Protein AF-A0A0J8B0W5-F1 (afdb_monomer_lite)

Structure (mmCIF, N/CA/C/O backbone):
data_AF-A0A0J8B0W5-F1
#
_entry.id   AF-A0A0J8B0W5-F1
#
loop_
_atom_site.group_PDB
_atom_site.id
_atom_site.type_symbol
_atom_site.label_atom_id
_atom_site.label_alt_id
_atom_site.label_comp_id
_atom_site.label_asym_id
_atom_site.label_entity_id
_atom_site.label_seq_id
_atom_site.pdbx_PDB_ins_code
_atom_site.Cartn_x
_atom_site.Cartn_y
_atom_site.Cartn_z
_atom_site.occupancy
_atom_site.B_iso_or_equiv
_atom_site.auth_seq_id
_atom_site.auth_comp_id
_atom_site.auth_asym_id
_atom_site.auth_atom_id
_atom_site.pdbx_PDB_model_num
ATOM 1 N N . M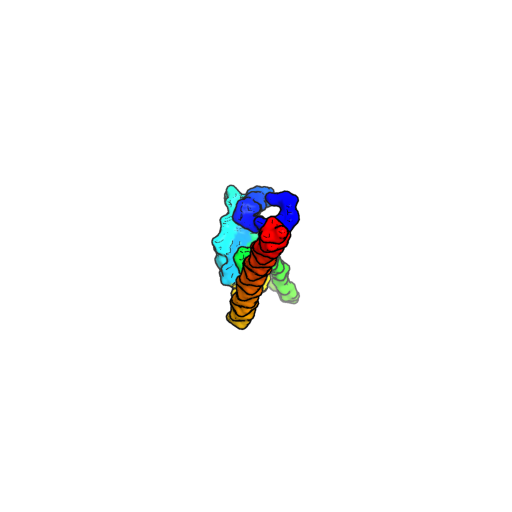ET A 1 1 ? -12.856 -5.190 -11.694 1.00 67.50 1 MET A N 1
ATOM 2 C CA . MET A 1 1 ? -11.847 -6.064 -12.341 1.00 67.50 1 MET A CA 1
ATOM 3 C C . MET A 1 1 ? -12.367 -7.487 -12.530 1.00 67.50 1 MET A C 1
ATOM 5 O O . MET A 1 1 ? -12.975 -8.010 -11.610 1.00 67.50 1 MET A O 1
ATOM 9 N N . ARG A 1 2 ? -12.167 -8.110 -13.704 1.00 87.69 2 ARG A N 1
ATOM 10 C CA . ARG A 1 2 ? -12.582 -9.511 -13.979 1.00 87.69 2 ARG A CA 1
ATOM 11 C C . ARG A 1 2 ? -11.438 -10.432 -14.424 1.00 87.69 2 ARG A C 1
ATOM 13 O O . ARG A 1 2 ? -11.641 -11.634 -14.536 1.00 87.69 2 ARG A O 1
ATOM 20 N N . ARG A 1 3 ? -10.259 -9.875 -14.714 1.00 93.81 3 ARG A N 1
ATOM 21 C CA . ARG A 1 3 ? -9.077 -10.620 -15.167 1.00 93.81 3 ARG A CA 1
ATOM 22 C C . ARG A 1 3 ? -8.133 -10.836 -13.988 1.00 93.81 3 ARG A C 1
ATOM 24 O O . ARG A 1 3 ? -7.915 -9.907 -13.215 1.00 93.81 3 ARG A O 1
ATOM 31 N N . SER A 1 4 ? -7.587 -12.045 -13.875 1.00 90.06 4 SER A N 1
ATOM 32 C CA . SER A 1 4 ? -6.528 -12.347 -12.908 1.00 90.06 4 SER A CA 1
ATOM 33 C C . SER A 1 4 ? -5.265 -11.542 -13.233 1.00 90.06 4 SER A C 1
ATOM 35 O O . SER A 1 4 ? -4.993 -11.285 -14.406 1.00 90.06 4 SER A O 1
ATOM 37 N N . GLY A 1 5 ? -4.516 -11.135 -12.207 1.00 88.56 5 GLY A N 1
ATOM 38 C CA . GLY A 1 5 ? -3.266 -10.378 -12.350 1.00 88.56 5 GLY A CA 1
ATOM 39 C C . GLY A 1 5 ? -3.421 -8.868 -12.576 1.00 88.56 5 GLY A C 1
ATOM 40 O O . GLY A 1 5 ? -2.414 -8.180 -12.701 1.00 88.56 5 GLY A O 1
ATOM 41 N N . VAL A 1 6 ? -4.647 -8.335 -12.611 1.00 92.00 6 VAL A N 1
ATOM 42 C CA . VAL A 1 6 ? -4.876 -6.880 -12.632 1.00 92.00 6 VAL A CA 1
ATOM 43 C C . VAL A 1 6 ? -4.942 -6.362 -11.195 1.00 92.00 6 VAL A C 1
ATOM 45 O O . VAL A 1 6 ? -5.554 -6.993 -10.332 1.00 92.00 6 VAL A O 1
ATOM 48 N N . TRP A 1 7 ? -4.287 -5.232 -10.947 1.00 91.06 7 TRP A N 1
ATOM 49 C CA . TRP A 1 7 ? -4.079 -4.670 -9.617 1.00 91.06 7 TRP A CA 1
ATOM 50 C C . TRP A 1 7 ? -5.214 -3.710 -9.287 1.00 91.06 7 TRP A C 1
ATOM 52 O O . TRP A 1 7 ? -5.535 -2.842 -10.096 1.00 91.06 7 TRP A O 1
ATOM 62 N N . GLY A 1 8 ? -5.825 -3.889 -8.117 1.00 91.50 8 GLY A N 1
ATOM 63 C CA . GLY A 1 8 ? -6.827 -2.968 -7.590 1.00 91.50 8 GLY A CA 1
ATOM 64 C C . GLY A 1 8 ? -6.200 -1.835 -6.805 1.00 91.50 8 GLY A C 1
ATOM 65 O O . GLY A 1 8 ? -5.154 -2.015 -6.186 1.00 91.50 8 GLY A O 1
ATOM 66 N N . ASP A 1 9 ? -6.871 -0.690 -6.828 1.00 91.75 9 ASP A N 1
ATOM 67 C CA . ASP A 1 9 ? -6.399 0.519 -6.161 1.00 91.75 9 ASP A CA 1
ATOM 68 C C . ASP A 1 9 ? -7.569 1.214 -5.439 1.00 91.75 9 ASP A C 1
ATOM 70 O O . ASP A 1 9 ? -8.438 0.552 -4.863 1.00 91.75 9 ASP A O 1
ATOM 74 N N . HIS A 1 10 ? -7.630 2.549 -5.436 1.00 93.25 10 HIS A N 1
ATOM 75 C CA . HIS A 1 10 ? -8.569 3.300 -4.596 1.00 93.25 10 HIS A CA 1
ATOM 76 C C . HIS A 1 10 ? -10.040 3.028 -4.911 1.00 93.25 10 HIS A C 1
ATOM 78 O O . HIS A 1 10 ? -10.848 3.006 -3.985 1.00 93.25 10 HIS A O 1
ATOM 84 N N . LEU A 1 11 ? -10.395 2.807 -6.180 1.00 94.94 11 LEU A N 1
ATOM 85 C CA . LEU A 1 11 ? -11.784 2.553 -6.581 1.00 94.94 11 LEU A CA 1
ATOM 86 C C . LEU A 1 11 ? -12.277 1.200 -6.068 1.00 94.94 11 LEU A C 1
ATOM 88 O O . LEU A 1 11 ? -13.359 1.116 -5.487 1.00 94.94 11 LEU A O 1
ATOM 92 N N . GLU A 1 12 ? -11.475 0.150 -6.233 1.00 95.88 12 GLU A N 1
ATOM 93 C CA . GLU A 1 12 ? -11.801 -1.170 -5.705 1.00 95.88 12 GLU A CA 1
ATOM 94 C C . GLU A 1 12 ? -11.845 -1.164 -4.179 1.00 95.88 12 GLU A C 1
ATOM 96 O O . GLU A 1 12 ? -12.772 -1.728 -3.604 1.00 95.88 12 GLU A O 1
ATOM 101 N N . ILE A 1 13 ? -10.899 -0.500 -3.510 1.00 95.44 13 ILE A N 1
ATOM 102 C CA . ILE A 1 13 ? -10.882 -0.419 -2.044 1.00 95.44 13 ILE A CA 1
ATOM 103 C C . ILE A 1 13 ? -12.111 0.347 -1.525 1.00 95.44 13 ILE A C 1
ATOM 105 O O . ILE A 1 13 ? -12.751 -0.103 -0.572 1.00 95.44 13 ILE A O 1
ATOM 109 N N . GLN A 1 14 ? -12.506 1.450 -2.170 1.00 95.38 14 GLN A N 1
ATOM 110 C CA . GLN A 1 14 ? -13.730 2.173 -1.815 1.00 95.38 14 GLN A CA 1
ATOM 111 C C . GLN A 1 14 ? -14.970 1.291 -1.998 1.00 95.38 14 GLN A C 1
ATOM 113 O O . GLN A 1 14 ? -15.768 1.166 -1.068 1.00 95.38 14 GLN A O 1
ATOM 118 N N . ALA A 1 15 ? -15.097 0.619 -3.147 1.00 94.38 15 ALA A N 1
ATOM 119 C CA . ALA A 1 15 ? -16.205 -0.296 -3.407 1.00 94.38 15 ALA A CA 1
ATOM 120 C C . ALA A 1 15 ? -16.264 -1.425 -2.364 1.00 94.38 15 ALA A C 1
ATOM 122 O O . ALA A 1 15 ? -17.338 -1.777 -1.885 1.00 94.38 15 ALA A O 1
ATOM 123 N N . MET A 1 16 ? -15.113 -1.958 -1.945 1.00 93.50 16 MET A N 1
ATOM 124 C CA . MET A 1 16 ? -15.034 -2.953 -0.873 1.00 93.50 16 MET A CA 1
ATOM 125 C C . MET A 1 16 ? -15.505 -2.382 0.469 1.00 93.50 16 MET A C 1
ATOM 127 O O . MET A 1 16 ? -16.244 -3.055 1.185 1.00 93.50 16 MET A O 1
ATOM 131 N N . SER A 1 17 ? -15.136 -1.143 0.808 1.00 93.44 17 SER A N 1
ATOM 132 C CA . SER A 1 17 ? -15.602 -0.500 2.046 1.00 93.44 17 SER A CA 1
ATOM 133 C C . SER A 1 17 ? -17.132 -0.378 2.098 1.00 93.44 17 SER A C 1
ATOM 135 O O . SER A 1 17 ? -17.741 -0.574 3.151 1.00 93.44 17 SER A O 1
ATOM 137 N N . GLU A 1 18 ? -17.759 -0.133 0.945 1.00 92.50 18 GLU A N 1
ATOM 138 C CA . GLU A 1 18 ? -19.209 -0.018 0.791 1.00 92.50 18 GLU A CA 1
ATOM 139 C C . GLU A 1 18 ? -19.900 -1.385 0.820 1.00 92.50 18 GLU A C 1
ATOM 141 O O . GLU A 1 18 ? -20.844 -1.572 1.586 1.00 92.50 18 GLU A O 1
ATOM 146 N N . ILE A 1 19 ? -19.401 -2.359 0.049 1.00 92.50 19 ILE A N 1
ATOM 147 C CA . ILE A 1 19 ? -19.958 -3.721 -0.027 1.00 92.50 19 ILE A CA 1
ATOM 148 C C . ILE A 1 19 ? -19.930 -4.400 1.342 1.00 92.50 19 ILE A C 1
ATOM 150 O O . ILE A 1 19 ? -20.909 -5.026 1.746 1.00 92.50 19 ILE A O 1
ATOM 154 N N . TYR A 1 20 ? -18.814 -4.281 2.064 1.00 91.00 20 TYR A N 1
ATOM 155 C CA . TYR A 1 20 ? -18.672 -4.891 3.384 1.00 91.00 20 TYR A CA 1
ATOM 156 C C . TYR A 1 20 ? -19.210 -4.016 4.512 1.00 91.00 20 TYR A C 1
ATOM 158 O O . TYR A 1 20 ? -19.267 -4.495 5.641 1.00 91.00 20 TYR A O 1
ATOM 166 N N . GLN A 1 21 ? -19.591 -2.764 4.233 1.00 91.12 21 GLN A N 1
ATOM 167 C CA . GLN A 1 21 ? -20.013 -1.778 5.234 1.00 91.12 21 GLN A CA 1
ATOM 168 C C . GLN A 1 21 ? -19.007 -1.647 6.389 1.00 91.12 21 GLN A C 1
ATOM 170 O O . GLN A 1 21 ? -19.374 -1.526 7.559 1.00 91.12 21 GLN A O 1
ATOM 175 N N . ARG A 1 22 ? -17.715 -1.711 6.056 1.00 91.00 22 ARG A N 1
ATOM 176 C CA . ARG A 1 22 ? -16.607 -1.666 7.014 1.00 91.00 22 ARG A CA 1
ATOM 177 C C . ARG A 1 22 ? -15.583 -0.631 6.566 1.00 91.00 22 ARG A C 1
ATOM 179 O O . ARG A 1 22 ? -15.189 -0.658 5.400 1.00 91.00 22 ARG A O 1
ATOM 186 N N . PRO A 1 23 ? -15.093 0.231 7.471 1.00 92.12 23 PRO A N 1
ATOM 187 C CA . PRO A 1 23 ? -14.022 1.148 7.142 1.00 92.12 23 PRO A CA 1
ATOM 188 C C . PRO A 1 23 ? -12.758 0.366 6.786 1.00 92.12 23 PRO A C 1
ATOM 190 O O . PRO A 1 23 ? -12.456 -0.654 7.416 1.00 92.12 23 PRO A O 1
ATOM 193 N N . ILE A 1 24 ? -12.009 0.854 5.803 1.00 93.69 24 ILE A N 1
ATOM 194 C CA . ILE A 1 24 ? -10.708 0.306 5.425 1.00 93.69 24 ILE A CA 1
ATOM 195 C C . ILE A 1 24 ? -9.644 1.361 5.707 1.00 93.69 24 ILE A C 1
ATOM 197 O O . ILE A 1 24 ? -9.711 2.476 5.191 1.00 93.69 24 ILE A O 1
ATOM 201 N N . LEU A 1 25 ? -8.668 0.999 6.536 1.00 92.12 25 LEU A N 1
ATOM 202 C CA . LEU A 1 25 ? -7.524 1.830 6.893 1.00 92.12 25 LEU A CA 1
ATOM 203 C C . LEU A 1 25 ? -6.287 1.310 6.169 1.00 92.12 25 LEU A C 1
ATOM 205 O O . LEU A 1 25 ? -5.943 0.134 6.304 1.00 92.12 25 LEU A O 1
ATOM 209 N N . VAL A 1 26 ? -5.620 2.184 5.424 1.00 92.75 26 VAL A N 1
ATOM 210 C CA . VAL A 1 26 ? -4.384 1.873 4.705 1.00 92.75 26 VAL A CA 1
ATOM 211 C C . VAL A 1 26 ? -3.234 2.601 5.378 1.00 92.75 26 VAL A C 1
ATOM 213 O O . VAL A 1 26 ? -3.235 3.828 5.450 1.00 92.75 26 VAL A O 1
ATOM 216 N N . PHE A 1 27 ? -2.241 1.852 5.838 1.00 90.00 27 PHE A N 1
ATOM 217 C CA . PHE A 1 27 ? -1.044 2.378 6.480 1.00 90.00 27 PHE A CA 1
ATOM 218 C C . PHE A 1 27 ? 0.172 2.239 5.564 1.00 90.00 27 PHE A C 1
ATOM 220 O O . PHE A 1 27 ? 0.291 1.259 4.833 1.00 90.00 27 PHE A O 1
ATOM 227 N N . ALA A 1 28 ? 1.094 3.195 5.634 1.00 88.06 28 ALA A N 1
ATOM 228 C CA . ALA A 1 28 ? 2.357 3.158 4.903 1.00 88.06 28 ALA A CA 1
ATOM 229 C C . ALA A 1 28 ? 3.470 3.651 5.827 1.00 88.06 28 ALA A C 1
ATOM 231 O O . ALA A 1 28 ? 3.640 4.851 6.020 1.00 88.06 28 ALA A O 1
ATOM 232 N N . TYR A 1 29 ? 4.180 2.713 6.454 1.00 82.75 29 TYR A N 1
ATOM 233 C CA . TYR A 1 29 ? 5.330 2.994 7.323 1.00 82.75 29 TYR A CA 1
ATOM 234 C C . TYR A 1 29 ? 5.088 3.986 8.485 1.00 82.75 29 TYR A C 1
ATOM 236 O O . TYR A 1 29 ? 6.027 4.569 9.018 1.00 82.75 29 TYR A O 1
ATOM 244 N N . SER A 1 30 ? 3.828 4.176 8.889 1.00 80.00 30 SER A N 1
ATOM 245 C CA . SER A 1 30 ? 3.392 5.074 9.962 1.00 80.00 30 SER A CA 1
ATOM 246 C C . SER A 1 30 ? 2.248 4.461 10.768 1.00 80.00 30 SER A C 1
ATOM 248 O O . SER A 1 30 ? 1.413 3.740 10.228 1.00 80.00 30 SER A O 1
ATOM 250 N N . THR A 1 31 ? 2.178 4.772 12.064 1.00 79.44 31 THR A N 1
ATOM 251 C CA . THR A 1 31 ? 1.060 4.373 12.937 1.00 79.44 31 THR A CA 1
ATOM 252 C C . THR A 1 31 ? -0.235 5.119 12.628 1.00 79.44 31 THR A C 1
ATOM 254 O O . THR A 1 31 ? -1.296 4.727 13.108 1.00 79.44 31 THR A O 1
ATOM 257 N N . GLU A 1 32 ? -0.162 6.186 11.835 1.00 83.44 32 GLU A N 1
ATOM 258 C CA . GLU A 1 32 ? -1.329 6.892 11.321 1.00 83.44 32 GLU A CA 1
ATOM 259 C C . GLU A 1 32 ? -1.697 6.364 9.927 1.00 83.44 32 GLU A C 1
ATOM 261 O O . GLU A 1 32 ? -0.809 6.124 9.101 1.00 83.44 32 GLU A O 1
ATOM 266 N N . PRO A 1 33 ? -2.995 6.155 9.641 1.00 88.38 33 PRO A N 1
ATOM 267 C CA . PRO A 1 33 ? -3.419 5.689 8.332 1.00 88.38 33 PRO A CA 1
ATOM 268 C C . PRO A 1 33 ? -3.117 6.757 7.278 1.00 88.38 33 PRO A C 1
ATOM 270 O O . PRO A 1 33 ? -3.550 7.901 7.388 1.00 88.38 33 PRO A O 1
ATOM 273 N N . MET A 1 34 ? -2.418 6.357 6.216 1.00 89.50 34 MET A N 1
ATOM 274 C CA . MET A 1 34 ? -2.184 7.185 5.034 1.00 89.50 34 MET A CA 1
ATOM 275 C C . MET A 1 34 ? -3.504 7.498 4.317 1.00 89.50 34 MET A C 1
ATOM 277 O O . MET A 1 34 ? -3.677 8.592 3.786 1.00 89.50 34 MET A O 1
ATOM 281 N N . ARG A 1 35 ? -4.432 6.530 4.275 1.00 91.94 35 ARG A N 1
ATOM 282 C CA . ARG A 1 35 ? -5.772 6.698 3.692 1.00 91.94 35 ARG A CA 1
ATOM 283 C C . ARG A 1 35 ? -6.830 5.937 4.477 1.00 91.94 35 ARG A C 1
ATOM 285 O O . ARG A 1 35 ? -6.575 4.846 4.988 1.00 91.94 35 ARG A O 1
ATOM 292 N N . THR A 1 36 ? -8.035 6.496 4.483 1.00 92.50 36 THR A N 1
ATOM 293 C CA . THR A 1 36 ? -9.217 5.924 5.129 1.00 92.50 36 THR A CA 1
ATOM 294 C C . THR A 1 36 ? -10.380 5.927 4.146 1.00 92.50 36 THR A C 1
ATOM 296 O O . THR A 1 36 ? -10.744 6.979 3.626 1.00 92.50 36 THR A O 1
ATOM 299 N N . TYR A 1 37 ? -10.970 4.756 3.923 1.00 94.19 37 TYR A N 1
ATOM 300 C CA . TYR A 1 37 ? -12.163 4.560 3.101 1.00 94.19 37 TYR A CA 1
ATOM 301 C C . TYR A 1 37 ? -13.323 4.190 4.016 1.00 94.19 37 TYR A C 1
ATOM 303 O O . TYR A 1 37 ? -13.198 3.278 4.835 1.00 94.19 37 TYR A O 1
ATOM 311 N N . SER A 1 38 ? -14.438 4.907 3.921 1.00 89.25 38 SER A N 1
ATOM 312 C CA . SER A 1 38 ? -15.620 4.646 4.739 1.00 89.25 38 SER A CA 1
ATOM 313 C C . SER A 1 38 ? -16.875 5.139 4.031 1.00 89.25 38 SER A C 1
ATOM 315 O O . SER A 1 38 ? -16.862 6.188 3.390 1.00 89.25 38 SER A O 1
ATOM 317 N N . SER A 1 39 ? -17.965 4.385 4.157 1.00 73.56 39 SER A N 1
ATOM 318 C CA . SER A 1 39 ? -19.236 4.688 3.491 1.00 73.56 39 SER A CA 1
ATOM 319 C C . SER A 1 39 ? -20.175 5.577 4.328 1.00 73.56 39 SER A C 1
ATOM 321 O O . SER A 1 39 ? -21.037 6.231 3.746 1.00 73.56 39 SER A O 1
ATOM 323 N N . LYS A 1 40 ? -20.015 5.609 5.665 1.00 69.31 40 LYS A N 1
ATOM 324 C CA . LYS A 1 40 ? -20.710 6.424 6.704 1.00 69.31 40 LYS A CA 1
ATOM 325 C C . LYS A 1 40 ? -20.310 5.888 8.091 1.00 69.31 40 LYS A C 1
ATOM 327 O O . LYS A 1 40 ? -19.556 4.921 8.119 1.00 69.31 40 LYS A O 1
ATOM 332 N N . ASP A 1 41 ? -20.789 6.490 9.192 1.00 62.41 41 ASP A N 1
ATOM 333 C CA . ASP A 1 41 ? -20.508 6.188 10.621 1.00 62.41 41 ASP A CA 1
ATOM 334 C C . ASP A 1 41 ? -20.668 4.709 11.029 1.00 62.41 41 ASP A C 1
ATOM 336 O O . ASP A 1 41 ? -21.530 4.305 11.810 1.00 62.41 41 ASP A O 1
ATOM 340 N N . SER A 1 42 ? -19.815 3.860 10.481 1.00 64.56 42 SER A N 1
ATOM 341 C CA . SER A 1 42 ? -19.732 2.459 10.810 1.00 64.56 42 SER A CA 1
ATOM 342 C C . SER A 1 42 ? -18.927 2.335 12.095 1.00 64.56 42 SER A C 1
ATOM 344 O O . SER A 1 42 ? -17.708 2.493 12.098 1.00 64.56 42 SER A O 1
ATOM 346 N N . LEU A 1 43 ? -19.611 1.934 13.161 1.00 68.38 43 LEU A N 1
ATOM 347 C CA . LEU A 1 43 ? -19.013 1.525 14.435 1.00 68.38 43 LEU A CA 1
ATOM 348 C C . LEU A 1 43 ? -18.334 0.142 14.359 1.00 68.38 43 LEU A C 1
ATOM 350 O O . LEU A 1 43 ? -17.878 -0.386 15.372 1.00 68.38 43 LEU A O 1
ATOM 354 N N . THR A 1 44 ? -18.296 -0.487 13.178 1.00 79.56 44 THR A N 1
ATOM 355 C CA . THR A 1 44 ? -17.670 -1.799 12.998 1.00 79.56 44 THR A CA 1
ATOM 356 C C . THR A 1 44 ? -16.145 -1.704 12.989 1.00 79.56 44 THR A C 1
ATOM 358 O O . THR A 1 44 ? -15.556 -0.712 12.557 1.00 79.56 44 THR A O 1
ATOM 361 N N . ASN A 1 45 ? -15.487 -2.773 13.444 1.00 84.06 45 ASN A N 1
ATOM 362 C CA . ASN A 1 45 ? -14.029 -2.839 13.442 1.00 84.06 45 ASN A CA 1
ATOM 363 C C . ASN A 1 45 ? -13.470 -2.678 12.015 1.00 84.06 45 ASN A C 1
ATOM 365 O O . ASN A 1 45 ? -13.874 -3.439 11.124 1.00 84.06 45 ASN A O 1
ATOM 369 N N . PRO A 1 46 ? -12.498 -1.775 11.795 1.00 89.12 46 PRO A N 1
ATOM 370 C CA . PRO A 1 46 ? -11.956 -1.528 10.467 1.00 89.12 46 PRO A CA 1
ATOM 371 C C . PRO A 1 46 ? -11.166 -2.730 9.940 1.00 89.12 46 PRO A C 1
ATOM 373 O O . PRO A 1 46 ? -10.563 -3.492 10.704 1.00 89.12 46 PRO A O 1
ATOM 376 N N . ILE A 1 47 ? -11.153 -2.878 8.618 1.00 91.06 47 ILE A N 1
ATOM 377 C CA . ILE A 1 47 ? -10.177 -3.703 7.902 1.00 91.06 47 ILE A CA 1
ATOM 378 C C . ILE A 1 47 ? -8.895 -2.874 7.791 1.00 91.06 47 ILE A C 1
ATOM 380 O O . ILE A 1 47 ? -8.950 -1.690 7.471 1.00 91.06 47 ILE A O 1
ATOM 384 N N . ARG A 1 48 ? -7.741 -3.473 8.084 1.00 91.31 48 ARG A N 1
ATOM 385 C CA . ARG A 1 48 ? -6.452 -2.775 8.083 1.00 91.31 48 ARG A CA 1
ATOM 386 C C . ARG A 1 48 ? -5.535 -3.379 7.028 1.00 91.31 48 ARG A C 1
ATOM 388 O O . ARG A 1 48 ? -5.357 -4.597 7.000 1.00 91.31 48 ARG A O 1
ATOM 395 N N . LEU A 1 49 ? -4.953 -2.528 6.193 1.00 92.38 49 LEU A N 1
ATOM 396 C CA . LEU A 1 49 ? -4.003 -2.893 5.149 1.00 92.38 49 LEU A CA 1
ATOM 397 C C . LEU A 1 49 ? -2.696 -2.125 5.343 1.00 92.38 49 LEU A C 1
ATOM 399 O O . LEU A 1 49 ? -2.731 -0.950 5.706 1.00 92.38 49 LEU A O 1
ATOM 403 N N . SER A 1 50 ? -1.558 -2.754 5.063 1.00 90.62 50 SER A N 1
ATOM 404 C CA . SER A 1 50 ? -0.299 -2.035 4.856 1.00 90.62 50 SER A CA 1
ATOM 405 C C . SER A 1 50 ? 0.041 -1.966 3.381 1.00 90.62 50 SER A C 1
ATOM 407 O O . SER A 1 50 ? -0.191 -2.921 2.642 1.00 90.62 50 SER A O 1
ATOM 409 N N . TYR A 1 51 ? 0.584 -0.829 2.969 1.00 90.44 51 TYR A N 1
ATOM 410 C CA . TYR A 1 51 ? 0.984 -0.542 1.605 1.00 90.44 51 TYR A CA 1
ATOM 411 C C . TYR A 1 51 ? 2.503 -0.407 1.521 1.00 90.44 51 TYR A C 1
ATOM 413 O O . TYR A 1 51 ? 3.109 0.364 2.269 1.00 90.44 51 TYR A O 1
ATOM 421 N N . HIS A 1 52 ? 3.111 -1.171 0.616 1.00 86.06 52 HIS A N 1
ATOM 422 C CA . HIS A 1 52 ? 4.556 -1.282 0.468 1.00 86.06 52 HIS A CA 1
ATOM 423 C C . HIS A 1 52 ? 4.980 -1.116 -0.987 1.00 86.06 52 HIS A C 1
ATOM 425 O O . HIS A 1 52 ? 4.302 -1.600 -1.893 1.00 86.06 52 HIS A O 1
ATOM 431 N N . PHE A 1 53 ? 6.139 -0.482 -1.188 1.00 81.56 53 PHE A N 1
ATOM 432 C CA . PHE A 1 53 ? 6.804 -0.342 -2.492 1.00 81.56 53 PHE A CA 1
ATOM 433 C C . PHE A 1 53 ? 5.863 0.101 -3.618 1.00 81.56 53 PHE A C 1
ATOM 435 O O . PHE A 1 53 ? 5.916 -0.443 -4.717 1.00 81.56 53 PHE A O 1
ATOM 442 N N . GLU A 1 54 ? 4.944 1.013 -3.296 1.00 82.44 54 GLU A N 1
ATOM 443 C CA . GLU A 1 54 ? 3.981 1.595 -4.237 1.00 82.44 54 GLU A CA 1
ATOM 444 C C . GLU A 1 54 ? 3.167 0.583 -5.058 1.00 82.44 54 GLU A C 1
ATOM 446 O O . GLU A 1 54 ? 2.704 0.877 -6.156 1.00 82.44 54 GLU A O 1
ATOM 451 N N . SER A 1 55 ? 2.994 -0.629 -4.537 1.00 85.81 55 SER A N 1
ATOM 452 C CA . SER A 1 55 ? 2.403 -1.705 -5.325 1.00 85.81 55 SER A CA 1
ATOM 453 C C . SER A 1 55 ? 1.693 -2.728 -4.444 1.00 85.81 55 SER A C 1
ATOM 455 O O . SER A 1 55 ? 0.580 -3.156 -4.747 1.00 85.81 55 SER A O 1
ATOM 457 N N . HIS A 1 56 ? 2.289 -3.123 -3.322 1.00 89.56 56 HIS A N 1
ATOM 458 C CA . HIS A 1 56 ? 1.848 -4.307 -2.600 1.00 89.56 56 HIS A CA 1
ATOM 459 C C . HIS A 1 56 ? 1.006 -3.977 -1.366 1.00 89.56 56 HIS A C 1
ATOM 461 O O . HIS A 1 56 ? 1.439 -3.229 -0.488 1.00 89.56 56 HIS A O 1
ATOM 467 N N . TYR A 1 57 ? -0.167 -4.606 -1.264 1.00 91.69 57 TYR A N 1
ATOM 468 C CA . TYR A 1 57 ? -1.027 -4.544 -0.085 1.00 91.69 57 TYR A CA 1
ATOM 469 C C . TYR A 1 57 ? -0.933 -5.830 0.733 1.00 91.69 57 TYR A C 1
ATOM 471 O O . TYR A 1 57 ? -1.128 -6.920 0.201 1.00 91.69 57 TYR A O 1
ATOM 479 N N . ASN A 1 58 ? -0.732 -5.699 2.042 1.00 90.56 58 ASN A N 1
ATOM 480 C CA . ASN A 1 58 ? -0.790 -6.810 2.989 1.00 90.56 58 ASN A CA 1
ATOM 481 C C . ASN A 1 58 ? -1.923 -6.617 3.997 1.00 90.56 58 ASN A C 1
ATOM 483 O O . ASN A 1 58 ? -2.222 -5.501 4.416 1.00 90.56 58 ASN A O 1
ATOM 487 N N . SER A 1 59 ? -2.530 -7.721 4.438 1.00 90.31 59 SER A N 1
ATOM 488 C CA . SER A 1 59 ? -3.501 -7.692 5.534 1.00 90.31 59 SER A CA 1
ATOM 489 C C . SER A 1 59 ? -2.790 -7.497 6.869 1.00 90.31 59 SER A C 1
ATOM 491 O O . SER A 1 59 ? -1.946 -8.305 7.258 1.00 90.31 59 SER A O 1
ATOM 493 N N . ILE A 1 60 ? -3.214 -6.495 7.632 1.00 87.25 60 ILE A N 1
ATOM 494 C CA . ILE A 1 60 ? -2.786 -6.313 9.016 1.00 87.25 60 ILE A CA 1
ATOM 495 C C . ILE A 1 60 ? -3.783 -7.035 9.923 1.00 87.25 60 ILE A C 1
ATOM 497 O O . ILE A 1 60 ? -4.962 -6.684 9.992 1.00 87.25 60 ILE A O 1
ATOM 501 N N . VAL A 1 61 ? -3.302 -8.043 10.651 1.00 81.38 61 VAL A N 1
ATOM 502 C CA . VAL A 1 61 ? -4.124 -8.821 11.585 1.00 81.38 61 VAL A CA 1
ATOM 503 C C . VAL A 1 61 ? -3.699 -8.524 13.014 1.00 81.38 61 VAL A C 1
ATOM 505 O O . VAL A 1 61 ? -2.593 -8.863 13.431 1.00 81.38 61 VAL A O 1
ATOM 508 N N . THR A 1 62 ? -4.597 -7.942 13.805 1.00 69.19 62 THR A N 1
ATOM 509 C CA . THR A 1 62 ? -4.382 -7.809 15.246 1.00 69.19 62 THR A CA 1
ATOM 510 C C . THR A 1 62 ? -4.537 -9.186 15.891 1.00 69.19 62 THR A C 1
ATOM 512 O O . THR A 1 62 ? -5.637 -9.735 15.954 1.00 69.19 62 THR A O 1
ATOM 515 N N . LYS A 1 63 ? -3.443 -9.770 16.392 1.00 58.00 63 LYS A N 1
ATOM 516 C CA . LYS A 1 63 ? -3.540 -10.954 17.255 1.00 58.00 63 LYS A CA 1
ATOM 517 C C . LYS A 1 63 ? -4.155 -10.519 18.579 1.00 58.00 63 LYS A C 1
ATOM 519 O O . LYS A 1 63 ? -3.514 -9.808 19.351 1.00 58.00 63 LYS A O 1
ATOM 524 N N . PHE A 1 64 ? -5.374 -10.969 18.865 1.00 56.31 64 PHE A N 1
ATOM 525 C CA . PHE A 1 64 ? -5.898 -10.890 20.221 1.00 56.31 64 PHE A CA 1
ATOM 526 C C . PHE A 1 64 ? -5.046 -11.811 21.095 1.00 56.31 64 PHE A C 1
ATOM 528 O O . PHE A 1 64 ? -5.154 -13.035 21.021 1.00 56.31 64 PHE A O 1
ATOM 535 N N . ARG A 1 65 ? -4.138 -11.235 21.885 1.00 46.81 65 ARG A N 1
ATOM 536 C CA . ARG A 1 65 ? -3.494 -11.975 22.964 1.00 46.81 65 ARG A CA 1
ATOM 537 C C . ARG A 1 65 ? -4.428 -11.862 24.165 1.00 46.81 65 ARG A C 1
ATOM 539 O O . ARG A 1 65 ? -4.490 -10.773 24.734 1.00 46.81 65 ARG A O 1
ATOM 546 N N . PRO A 1 66 ? -5.141 -12.929 24.569 1.00 49.78 66 PRO A N 1
ATOM 547 C CA . PRO A 1 66 ? -5.848 -12.876 25.836 1.00 49.78 66 PRO A CA 1
ATOM 548 C C . PRO A 1 66 ? -4.814 -12.567 26.931 1.00 49.78 66 PRO A C 1
ATOM 550 O O . PRO A 1 66 ? -3.692 -13.096 26.866 1.00 49.78 66 PRO A O 1
ATOM 553 N N . PRO A 1 67 ? -5.130 -11.686 27.898 1.00 50.88 67 PRO A N 1
ATOM 554 C CA . PRO A 1 67 ? -4.225 -11.411 29.002 1.00 50.88 67 PRO A CA 1
ATOM 555 C C . PRO A 1 67 ? -3.818 -12.742 29.634 1.00 50.88 67 PRO A C 1
ATOM 557 O O . PRO A 1 67 ? -4.644 -13.646 29.796 1.00 50.88 67 PRO A O 1
ATOM 560 N N . ARG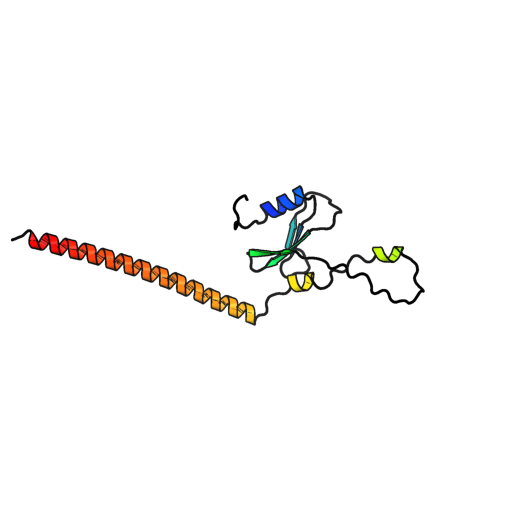 A 1 68 ? -2.518 -12.899 29.918 1.00 48.78 68 ARG A N 1
ATOM 561 C CA . ARG A 1 68 ? -2.017 -14.092 30.606 1.00 48.78 68 ARG A CA 1
ATOM 562 C C . ARG A 1 68 ? -2.858 -14.254 31.869 1.00 48.78 68 ARG A C 1
ATOM 564 O O . ARG A 1 68 ? -2.876 -13.343 32.690 1.00 48.78 68 ARG A O 1
ATOM 571 N N . ARG A 1 69 ? -3.573 -15.378 31.998 1.00 49.88 69 ARG A N 1
ATOM 572 C CA . ARG A 1 69 ? -4.233 -15.748 33.252 1.00 49.88 69 ARG A CA 1
ATOM 573 C C . ARG A 1 69 ? -3.133 -15.908 34.297 1.00 49.88 69 ARG A C 1
ATOM 575 O O . ARG A 1 69 ? -2.538 -16.976 34.403 1.00 49.88 69 ARG A O 1
ATOM 582 N N . ASN A 1 70 ? -2.824 -14.842 35.024 1.00 50.25 70 ASN A N 1
ATOM 583 C CA . ASN A 1 70 ? -2.149 -14.985 36.298 1.00 50.25 70 ASN A CA 1
ATOM 584 C C . ASN A 1 70 ? -3.177 -15.649 37.209 1.00 50.25 70 ASN A C 1
ATOM 586 O O . ASN A 1 70 ? -4.261 -15.115 37.423 1.00 50.25 70 ASN A O 1
ATOM 590 N N . TYR A 1 71 ? -2.859 -16.851 37.670 1.00 50.56 71 TYR A N 1
ATOM 591 C CA . TYR A 1 71 ? -3.678 -17.651 38.576 1.00 50.56 71 TYR A CA 1
ATOM 592 C C . TYR A 1 71 ? -3.628 -17.064 40.004 1.00 50.56 71 TYR A C 1
ATOM 594 O O . TYR A 1 71 ? -3.412 -17.791 40.964 1.00 50.56 71 TYR A O 1
ATOM 602 N N . ASP A 1 72 ? -3.744 -15.739 40.143 1.00 51.56 72 ASP A N 1
ATOM 603 C CA . ASP A 1 72 ? -3.895 -15.069 41.434 1.00 51.56 72 ASP A CA 1
ATOM 604 C C . ASP A 1 72 ? -5.345 -14.591 41.539 1.00 51.56 72 ASP A C 1
ATOM 606 O O . ASP A 1 72 ? -5.800 -13.682 40.842 1.00 51.56 72 ASP A O 1
ATOM 610 N N . SER A 1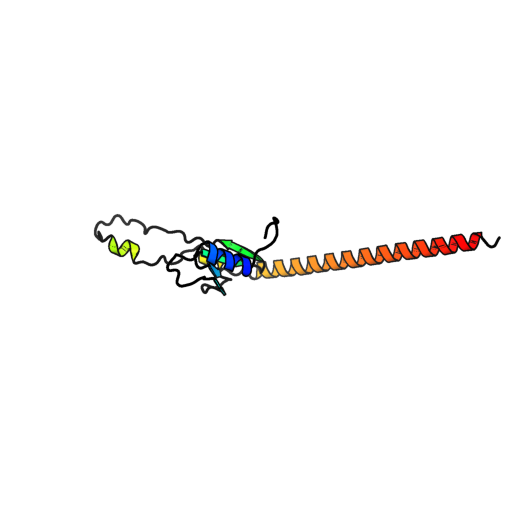 73 ? -6.105 -15.318 42.347 1.00 51.69 73 SER A N 1
ATOM 611 C CA . SER A 1 73 ? -7.564 -15.359 42.419 1.00 51.69 73 SER A CA 1
ATOM 612 C C . SER A 1 73 ? -8.177 -14.150 43.139 1.00 51.69 73 SER A C 1
ATOM 614 O O . SER A 1 73 ? -9.035 -14.318 44.004 1.00 51.69 73 SER A O 1
ATOM 616 N N . ARG A 1 74 ? -7.710 -12.930 42.849 1.00 54.94 74 ARG A N 1
ATOM 617 C CA . ARG A 1 74 ? -8.120 -11.711 43.576 1.00 54.94 74 ARG A CA 1
ATOM 618 C C . ARG A 1 74 ? -8.806 -10.632 42.739 1.00 54.94 74 ARG A C 1
ATOM 620 O O . ARG A 1 74 ? -9.181 -9.609 43.296 1.00 54.94 74 ARG A O 1
ATOM 627 N N . PHE A 1 75 ? -9.032 -10.861 41.449 1.00 49.62 75 PHE A N 1
ATOM 628 C CA . PHE A 1 75 ? -9.798 -9.944 40.599 1.00 49.62 75 PHE A CA 1
ATOM 629 C C . PHE A 1 75 ? -10.820 -10.722 39.762 1.00 49.62 75 PHE A C 1
ATOM 631 O O . PHE A 1 75 ? -10.537 -11.141 38.644 1.00 49.62 75 PHE A O 1
ATOM 638 N N . ASP A 1 76 ? -12.008 -10.928 40.333 1.00 49.91 76 ASP A N 1
ATOM 639 C CA . ASP A 1 76 ? -13.168 -11.577 39.700 1.00 49.91 76 ASP A CA 1
ATOM 640 C C . ASP A 1 76 ? -14.159 -10.546 39.127 1.00 49.91 76 ASP A C 1
ATOM 642 O O . ASP A 1 76 ? -15.366 -10.633 39.318 1.00 49.91 76 ASP A O 1
ATOM 646 N N . ASN A 1 77 ? -13.651 -9.518 38.443 1.00 51.56 77 ASN A N 1
ATOM 647 C CA . ASN A 1 77 ? -14.506 -8.576 37.723 1.00 51.56 77 ASN A CA 1
ATOM 648 C C . ASN A 1 77 ? -14.263 -8.719 36.222 1.00 51.56 77 ASN A C 1
ATOM 650 O O . ASN A 1 77 ? -13.363 -8.125 35.632 1.00 51.56 77 ASN A O 1
ATOM 654 N N . SER A 1 78 ? -15.120 -9.525 35.599 1.00 54.00 78 SER A N 1
ATOM 655 C CA . SER A 1 78 ? -15.189 -9.782 34.155 1.00 54.00 78 SER A CA 1
ATOM 656 C C . SER A 1 78 ? -15.483 -8.536 33.302 1.00 54.00 78 SER A C 1
ATOM 658 O O . SER A 1 78 ? -15.321 -8.580 32.084 1.00 54.00 78 SER A O 1
ATOM 660 N N . ALA A 1 79 ? -15.870 -7.415 33.922 1.00 51.72 79 ALA A N 1
ATOM 661 C CA . ALA A 1 79 ? -16.153 -6.148 33.248 1.00 51.72 79 ALA A CA 1
ATOM 662 C C . ALA A 1 79 ? -14.887 -5.392 32.789 1.00 51.72 79 ALA A C 1
ATOM 664 O O . ALA A 1 79 ? -14.919 -4.727 31.754 1.00 51.72 79 ALA A O 1
ATOM 665 N N . ASP A 1 80 ? -13.749 -5.555 33.474 1.00 49.44 80 ASP A N 1
ATOM 666 C CA . ASP A 1 80 ? -12.482 -4.904 33.088 1.00 49.44 80 ASP A CA 1
ATOM 667 C C . ASP A 1 80 ? -11.778 -5.621 31.920 1.00 49.44 80 ASP A C 1
ATOM 669 O O . ASP A 1 80 ? -10.886 -5.069 31.273 1.00 49.44 80 ASP A O 1
ATOM 673 N N . PHE A 1 81 ? -12.218 -6.843 31.597 1.00 50.31 81 PHE A N 1
ATOM 674 C CA . PHE A 1 81 ? -11.690 -7.666 30.505 1.00 50.31 81 PHE A CA 1
ATOM 675 C C . PHE A 1 81 ? -11.968 -7.074 29.113 1.00 50.31 81 PHE A C 1
ATOM 677 O O . PHE A 1 81 ? -11.173 -7.265 28.195 1.00 50.31 81 PHE A O 1
ATOM 684 N N . PHE A 1 82 ? -13.075 -6.339 28.956 1.00 45.91 82 PHE A N 1
ATOM 685 C CA . PHE A 1 82 ? -13.496 -5.749 27.679 1.00 45.91 82 PHE A CA 1
ATOM 686 C C . PHE A 1 82 ? -13.112 -4.267 27.521 1.00 45.91 82 PHE A C 1
ATOM 688 O O . PHE A 1 82 ? -13.202 -3.734 26.418 1.00 45.91 82 PHE A O 1
ATOM 695 N N . SER A 1 83 ? -12.675 -3.606 28.601 1.00 46.75 83 SER A N 1
ATOM 696 C CA . SER A 1 83 ? -12.417 -2.154 28.643 1.00 46.75 83 SER A CA 1
ATOM 697 C C . SER A 1 83 ? -11.010 -1.757 28.169 1.00 46.75 83 SER A C 1
ATOM 699 O O . SER A 1 83 ? -10.764 -0.623 27.755 1.00 46.75 83 SER A O 1
ATOM 701 N N . LEU A 1 84 ? -10.064 -2.697 28.147 1.00 49.09 84 LEU A N 1
ATOM 702 C CA . LEU A 1 84 ? -8.758 -2.463 27.542 1.00 49.09 84 LEU A CA 1
ATOM 703 C C . LEU A 1 84 ? -8.897 -2.599 26.026 1.00 49.09 84 LEU A C 1
ATOM 705 O O . LEU A 1 84 ? -8.745 -3.692 25.479 1.00 49.09 84 LEU A O 1
ATOM 709 N N . ALA A 1 85 ? -9.195 -1.476 25.362 1.00 45.88 85 ALA A N 1
ATOM 710 C CA . ALA A 1 85 ? -9.107 -1.346 23.912 1.00 45.88 85 ALA A CA 1
ATOM 711 C C . ALA A 1 85 ? -7.865 -2.113 23.421 1.00 45.88 85 ALA A C 1
ATOM 713 O O . ALA A 1 85 ? -6.781 -1.892 23.980 1.00 45.88 85 ALA A O 1
ATOM 714 N N . PRO A 1 86 ? -7.999 -3.044 22.455 1.00 48.59 86 PRO A N 1
ATOM 715 C CA . PRO A 1 86 ? -6.886 -3.868 22.013 1.00 48.59 86 PRO A CA 1
ATOM 716 C C . PRO A 1 86 ? -5.722 -2.961 21.628 1.00 48.59 86 PRO A C 1
ATOM 718 O O . PRO A 1 86 ? -5.778 -2.276 20.609 1.00 48.59 86 PRO A O 1
ATOM 721 N N . ARG A 1 87 ? -4.676 -2.914 22.463 1.00 47.38 87 ARG A N 1
ATOM 722 C CA . ARG A 1 87 ? -3.447 -2.210 22.104 1.00 47.38 87 ARG A CA 1
ATOM 723 C C . ARG A 1 87 ? -2.916 -2.931 20.869 1.00 47.38 87 ARG A C 1
ATOM 725 O O . ARG A 1 87 ? -2.695 -4.144 20.971 1.00 47.38 87 ARG A O 1
ATOM 732 N N . PRO A 1 88 ? -2.762 -2.261 19.719 1.00 46.47 88 PRO A N 1
ATOM 733 C CA . PRO A 1 88 ? -2.241 -2.923 18.538 1.00 46.47 88 PRO A CA 1
ATOM 734 C C . PRO A 1 88 ? -0.852 -3.469 18.874 1.00 46.47 88 PRO A C 1
ATOM 736 O O . PRO A 1 88 ? 0.078 -2.720 19.158 1.00 46.47 88 PRO A O 1
ATOM 739 N N . PHE A 1 89 ? -0.732 -4.795 18.960 1.00 54.97 89 PHE A N 1
ATOM 740 C CA . PHE A 1 89 ? 0.498 -5.454 19.385 1.00 54.97 89 PHE A CA 1
ATOM 741 C C . PHE A 1 89 ? 1.145 -6.184 18.203 1.00 54.97 89 PHE A C 1
ATOM 743 O O . PHE A 1 89 ? 0.560 -7.090 17.605 1.00 54.97 89 PHE A O 1
ATOM 750 N N . ILE A 1 90 ? 2.386 -5.773 17.926 1.00 48.22 90 ILE A N 1
ATOM 751 C CA . ILE A 1 90 ? 3.469 -6.396 17.143 1.00 48.22 90 ILE A CA 1
ATOM 752 C C . ILE A 1 90 ? 3.261 -6.598 15.631 1.00 48.22 90 ILE A C 1
ATOM 754 O O . ILE A 1 90 ? 4.227 -6.436 14.891 1.00 48.22 90 ILE A O 1
ATOM 758 N N . ILE A 1 91 ? 2.061 -6.904 15.129 1.00 49.38 91 ILE A N 1
ATOM 759 C CA . ILE A 1 91 ? 1.892 -7.161 13.678 1.00 49.38 91 ILE A CA 1
ATOM 760 C C . ILE A 1 91 ? 1.740 -5.867 12.873 1.00 49.38 91 ILE A C 1
ATOM 762 O O . ILE A 1 91 ? 2.233 -5.792 11.752 1.00 49.38 91 ILE A O 1
ATOM 766 N N . GLU A 1 92 ? 1.152 -4.825 13.469 1.00 54.53 92 GLU A N 1
ATOM 767 C CA . GLU A 1 92 ? 1.179 -3.477 12.887 1.00 54.53 92 GLU A CA 1
ATOM 768 C C . GLU A 1 92 ? 2.622 -2.982 12.751 1.00 54.53 92 GLU A C 1
ATOM 770 O O . GLU A 1 92 ? 3.018 -2.583 11.671 1.00 54.53 92 GLU A O 1
ATOM 775 N N . GLU A 1 93 ? 3.474 -3.126 13.768 1.00 55.97 93 GLU A N 1
ATOM 776 C CA . GLU A 1 93 ? 4.840 -2.583 13.722 1.00 55.97 93 GLU A CA 1
ATOM 777 C C . GLU A 1 93 ? 5.684 -3.141 12.560 1.00 55.97 93 GLU A C 1
ATOM 779 O O . GLU A 1 93 ? 6.384 -2.386 11.896 1.00 55.97 93 GLU A O 1
ATOM 784 N N . GLN A 1 94 ? 5.595 -4.443 12.256 1.00 57.94 94 GLN A N 1
ATOM 785 C CA . GLN A 1 94 ? 6.312 -5.031 11.112 1.00 57.94 94 GLN A CA 1
ATOM 786 C C . GLN A 1 94 ? 5.804 -4.503 9.768 1.00 57.94 94 GLN A C 1
ATOM 788 O O . GLN A 1 94 ? 6.600 -4.259 8.866 1.00 57.94 94 GLN A O 1
ATOM 793 N N . ALA A 1 95 ? 4.494 -4.292 9.659 1.00 54.69 95 ALA A N 1
ATOM 794 C CA . ALA A 1 95 ? 3.844 -3.726 8.484 1.00 54.69 95 ALA A CA 1
ATOM 795 C C . ALA A 1 95 ? 4.130 -2.217 8.315 1.00 54.69 95 ALA A C 1
ATOM 797 O O . ALA A 1 95 ? 3.873 -1.640 7.261 1.00 54.69 95 ALA A O 1
ATOM 798 N N . LEU A 1 96 ? 4.683 -1.583 9.351 1.00 63.50 96 LEU A N 1
ATOM 799 C CA . LEU A 1 96 ? 5.077 -0.178 9.376 1.00 63.50 96 LEU A CA 1
ATOM 800 C C . LEU A 1 96 ? 6.600 0.020 9.364 1.00 63.50 96 LEU A C 1
ATOM 802 O O . LEU A 1 96 ? 7.074 1.154 9.344 1.00 63.50 96 LEU A O 1
ATOM 806 N N . ARG A 1 97 ? 7.394 -1.055 9.379 1.00 67.44 97 ARG A N 1
ATOM 807 C CA . ARG A 1 97 ? 8.853 -0.938 9.343 1.00 67.44 97 ARG A CA 1
ATOM 808 C C . ARG A 1 97 ? 9.307 -0.538 7.953 1.00 67.44 97 ARG A C 1
ATOM 810 O O . ARG A 1 97 ? 9.064 -1.256 6.984 1.00 67.44 97 ARG A O 1
ATOM 817 N N . LEU A 1 98 ? 10.016 0.585 7.880 1.00 66.75 98 LEU A N 1
ATOM 818 C CA . LEU A 1 98 ? 10.783 0.905 6.688 1.00 66.75 98 LEU A CA 1
ATOM 819 C C . LEU A 1 98 ? 11.821 -0.203 6.437 1.00 66.75 98 LEU A C 1
ATOM 821 O O . LEU A 1 98 ? 12.419 -0.716 7.393 1.00 66.75 98 LEU A O 1
ATOM 825 N N . PRO A 1 99 ? 12.048 -0.582 5.168 1.00 70.75 99 PRO A N 1
ATOM 826 C CA . PRO A 1 99 ? 13.176 -1.430 4.814 1.00 70.75 99 PRO A CA 1
ATOM 827 C C . PRO A 1 99 ? 14.490 -0.779 5.272 1.00 70.75 99 PRO A C 1
ATOM 829 O O . PRO A 1 99 ? 14.613 0.445 5.327 1.00 70.75 99 PRO A O 1
ATOM 832 N N . SER A 1 100 ? 15.480 -1.603 5.628 1.00 76.62 100 SER A N 1
ATOM 833 C CA . SER A 1 100 ? 16.783 -1.094 6.077 1.00 76.62 100 SER A CA 1
ATOM 834 C C . SER A 1 100 ? 17.476 -0.292 4.968 1.00 76.62 100 SER A C 1
ATOM 836 O O . SER A 1 100 ? 17.274 -0.591 3.790 1.00 76.62 100 SER A O 1
ATOM 838 N N . SER A 1 101 ? 18.333 0.675 5.321 1.00 76.38 101 SER A N 1
ATOM 839 C CA . SER A 1 101 ? 19.093 1.471 4.338 1.00 76.38 101 SER A CA 1
ATOM 840 C C . SER A 1 101 ? 19.851 0.588 3.344 1.00 76.38 101 SER A C 1
ATOM 842 O O . SER A 1 101 ? 19.753 0.784 2.139 1.00 76.38 101 SER A O 1
ATOM 844 N N . ARG A 1 102 ? 20.494 -0.473 3.843 1.00 75.69 102 ARG A N 1
ATOM 845 C CA . ARG A 1 102 ? 21.187 -1.474 3.022 1.00 75.69 102 ARG A CA 1
ATOM 846 C C . ARG A 1 102 ? 20.264 -2.149 2.005 1.00 75.69 102 ARG A C 1
ATOM 848 O O . ARG A 1 102 ? 20.679 -2.430 0.888 1.00 75.69 102 ARG A O 1
ATOM 855 N N . THR A 1 103 ? 19.024 -2.440 2.390 1.00 81.00 103 THR A N 1
ATOM 856 C CA . THR A 1 103 ? 18.033 -3.045 1.490 1.00 81.00 103 THR A CA 1
ATOM 857 C C . THR A 1 103 ? 17.600 -2.054 0.414 1.00 81.00 103 THR A C 1
ATOM 859 O O . THR A 1 103 ? 17.485 -2.442 -0.742 1.00 81.00 103 THR A O 1
ATOM 862 N N . LEU A 1 104 ? 17.400 -0.783 0.772 1.00 80.88 104 LEU A N 1
ATOM 863 C CA . LEU A 1 104 ? 17.062 0.270 -0.189 1.00 80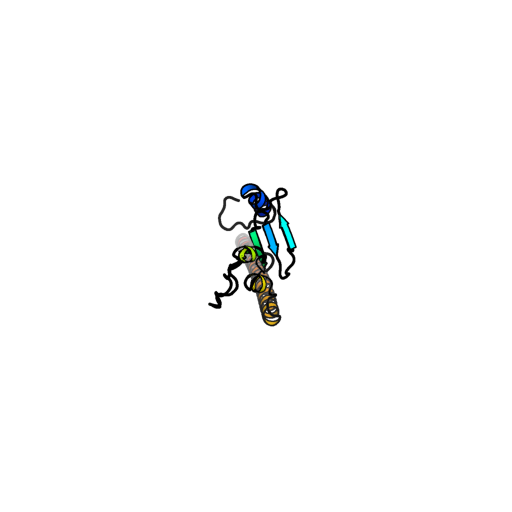.88 104 LEU A CA 1
ATOM 864 C C . LEU A 1 104 ? 18.190 0.508 -1.200 1.00 80.88 104 LEU A C 1
ATOM 866 O O . LEU A 1 104 ? 17.918 0.592 -2.392 1.00 80.88 104 LEU A O 1
ATOM 870 N N . GLU A 1 105 ? 19.448 0.529 -0.754 1.00 80.00 105 GLU A N 1
ATOM 871 C CA . GLU A 1 105 ? 20.617 0.624 -1.643 1.00 80.00 105 GLU A CA 1
ATOM 872 C C . GLU A 1 105 ? 20.694 -0.561 -2.614 1.00 80.00 105 GLU A C 1
ATOM 874 O O . GLU A 1 105 ? 20.926 -0.379 -3.808 1.00 80.00 105 GLU A O 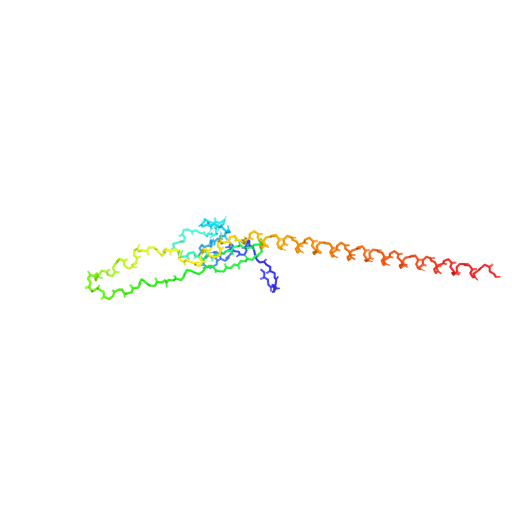1
ATOM 879 N N . GLN A 1 106 ? 20.450 -1.782 -2.125 1.00 87.00 106 GLN A N 1
ATOM 880 C CA . GLN A 1 106 ? 20.398 -2.970 -2.980 1.00 87.00 106 GLN A CA 1
ATOM 881 C C . GLN A 1 106 ? 19.270 -2.890 -4.011 1.00 87.00 106 GLN A C 1
ATOM 883 O O . GLN A 1 106 ? 19.488 -3.259 -5.162 1.00 87.00 106 GLN A O 1
ATOM 888 N N . ILE A 1 107 ? 18.086 -2.409 -3.618 1.00 84.38 107 ILE A N 1
ATOM 889 C CA . ILE A 1 107 ? 16.958 -2.206 -4.536 1.00 84.38 107 ILE A CA 1
ATOM 890 C C . ILE A 1 107 ? 17.327 -1.173 -5.605 1.00 84.38 107 ILE A C 1
ATOM 892 O O . ILE A 1 107 ? 17.136 -1.452 -6.783 1.00 84.38 107 ILE A O 1
ATOM 896 N N . SER A 1 108 ? 17.913 -0.037 -5.214 1.00 83.56 108 SER A N 1
ATOM 897 C CA . SER A 1 108 ? 18.355 1.008 -6.148 1.00 83.56 108 SER A CA 1
ATOM 898 C C . SER A 1 108 ? 19.336 0.457 -7.179 1.00 83.56 108 SER A C 1
ATOM 900 O O . SER A 1 108 ? 19.105 0.578 -8.373 1.00 83.56 108 SER A O 1
ATOM 902 N N . HIS A 1 109 ? 20.381 -0.242 -6.729 1.00 86.88 109 HIS A N 1
ATOM 903 C CA . HIS A 1 109 ? 21.381 -0.812 -7.631 1.00 86.88 109 HIS A CA 1
ATOM 904 C C . HIS A 1 109 ? 20.797 -1.884 -8.566 1.00 86.88 109 HIS A C 1
ATOM 906 O O . HIS A 1 109 ? 21.260 -2.060 -9.691 1.00 86.88 109 HIS A O 1
ATOM 912 N N . LEU A 1 110 ? 19.801 -2.652 -8.113 1.00 86.94 110 LEU A N 1
ATOM 913 C CA . LEU A 1 110 ? 19.098 -3.595 -8.985 1.00 86.94 110 LEU A CA 1
ATOM 914 C C . LEU A 1 110 ? 18.222 -2.875 -10.014 1.00 86.94 110 LEU A C 1
ATOM 916 O O . LEU A 1 110 ? 18.172 -3.336 -11.149 1.00 86.94 110 LEU A O 1
ATOM 920 N N . SER A 1 111 ? 17.591 -1.760 -9.643 1.00 86.88 111 SER A N 1
ATOM 921 C CA . SER A 1 111 ? 16.825 -0.917 -10.567 1.00 86.88 111 SER A CA 1
ATOM 922 C C . SER A 1 111 ? 17.720 -0.365 -11.674 1.00 86.88 111 SER A C 1
ATOM 924 O O . SER A 1 111 ? 17.442 -0.608 -12.842 1.00 86.88 111 SER A O 1
ATOM 926 N N . ASP A 1 112 ? 18.861 0.237 -11.319 1.00 86.75 112 ASP A N 1
ATOM 927 C CA . ASP A 1 112 ? 19.813 0.788 -12.296 1.00 86.75 112 ASP A CA 1
ATOM 928 C C . ASP A 1 112 ? 20.294 -0.284 -13.290 1.00 86.75 112 ASP A C 1
ATOM 930 O O . ASP A 1 112 ? 20.506 -0.028 -14.479 1.00 86.75 112 ASP A O 1
ATOM 934 N N . ARG A 1 113 ? 20.454 -1.526 -12.811 1.00 89.44 113 ARG A N 1
ATOM 935 C CA . ARG A 1 113 ? 20.828 -2.665 -13.657 1.00 89.44 113 ARG A CA 1
ATOM 936 C C . ARG A 1 113 ? 19.717 -3.082 -14.613 1.00 89.44 113 ARG A C 1
ATOM 938 O O . ARG A 1 113 ? 20.039 -3.474 -15.729 1.00 89.44 113 ARG A O 1
ATOM 945 N N . ILE A 1 114 ? 18.458 -3.053 -14.181 1.00 88.31 114 ILE A N 1
ATOM 946 C CA . ILE A 1 114 ? 17.312 -3.374 -15.042 1.00 88.31 114 ILE A CA 1
ATOM 947 C C . ILE A 1 114 ? 17.212 -2.335 -16.158 1.00 88.31 114 ILE A C 1
ATOM 949 O O . ILE A 1 114 ? 17.199 -2.718 -17.325 1.00 88.31 114 ILE A O 1
ATOM 953 N N . ASP A 1 115 ? 17.271 -1.049 -15.812 1.00 88.62 115 ASP A N 1
ATOM 954 C CA . ASP A 1 115 ? 17.213 0.047 -16.784 1.00 88.62 115 ASP A CA 1
ATOM 955 C C . ASP A 1 115 ? 18.347 -0.062 -17.814 1.00 88.62 115 ASP A C 1
ATOM 957 O O . ASP A 1 115 ? 18.136 0.085 -19.018 1.00 88.62 115 ASP A O 1
ATOM 961 N N . SER A 1 116 ? 19.557 -0.401 -17.357 1.00 88.50 116 SER A N 1
ATOM 962 C CA . SER A 1 116 ? 20.703 -0.610 -18.251 1.00 88.50 116 SER A CA 1
ATOM 963 C C . SER A 1 116 ? 20.471 -1.759 -19.243 1.00 88.50 116 SER A C 1
ATOM 965 O O . SER A 1 116 ? 20.829 -1.635 -20.413 1.00 88.50 116 SER A O 1
ATOM 967 N N . VAL A 1 117 ? 19.853 -2.862 -18.800 1.00 88.88 117 VAL A N 1
ATOM 968 C CA . VAL A 1 117 ? 19.529 -4.017 -19.658 1.00 88.88 117 VAL A CA 1
ATOM 969 C C . VAL A 1 117 ? 18.447 -3.665 -20.679 1.00 88.88 117 VAL A C 1
ATOM 971 O O . VAL A 1 117 ? 18.549 -4.072 -21.836 1.00 88.88 117 VAL A O 1
ATOM 974 N N . GLU A 1 118 ? 17.425 -2.902 -20.286 1.00 89.94 118 GLU A N 1
ATOM 975 C CA . GLU A 1 118 ? 16.378 -2.450 -21.210 1.00 89.94 118 GLU A CA 1
ATOM 976 C C . GLU A 1 118 ? 16.948 -1.539 -22.302 1.00 89.94 118 GLU A C 1
ATOM 978 O O . GLU A 1 118 ? 16.653 -1.728 -23.485 1.00 89.94 118 GLU A O 1
ATOM 983 N N . ILE A 1 119 ? 17.828 -0.606 -21.926 1.00 90.44 119 ILE A N 1
ATOM 984 C CA . ILE A 1 119 ? 18.523 0.267 -22.878 1.00 90.44 119 ILE A CA 1
ATOM 985 C C . ILE A 1 119 ? 19.387 -0.558 -23.839 1.00 90.44 119 ILE A C 1
ATOM 987 O O . ILE A 1 119 ? 19.327 -0.347 -25.050 1.00 90.44 119 ILE A O 1
ATOM 991 N N . GLU A 1 120 ? 20.172 -1.509 -23.328 1.00 92.69 120 GLU A N 1
ATOM 992 C CA . GLU A 1 120 ? 21.018 -2.369 -24.162 1.00 92.69 120 GLU A CA 1
ATOM 993 C C . GLU A 1 120 ? 20.184 -3.200 -25.149 1.00 92.69 120 GLU A C 1
ATOM 995 O O . GLU A 1 120 ? 20.516 -3.277 -26.333 1.00 92.69 120 GLU A O 1
ATOM 1000 N N . SER A 1 121 ? 19.059 -3.762 -24.697 1.00 92.38 121 SER A N 1
ATOM 1001 C CA . SER A 1 121 ? 18.120 -4.486 -25.559 1.00 92.38 121 SER A CA 1
ATOM 1002 C C . SER A 1 121 ? 17.571 -3.598 -26.678 1.00 92.38 121 SER A C 1
ATOM 1004 O O . SER A 1 121 ? 17.552 -4.020 -27.834 1.00 92.38 121 SER A O 1
ATOM 1006 N N . ALA A 1 122 ? 17.163 -2.366 -26.360 1.00 92.19 122 ALA A N 1
ATOM 1007 C CA . ALA A 1 122 ? 16.637 -1.422 -27.343 1.00 92.19 122 ALA A CA 1
ATOM 1008 C C . ALA A 1 122 ? 17.697 -1.005 -28.378 1.00 92.19 122 ALA A C 1
ATOM 1010 O O . ALA A 1 122 ? 17.400 -0.898 -29.569 1.00 92.19 122 ALA A O 1
ATOM 1011 N N . ILE A 1 123 ? 18.948 -0.805 -27.947 1.00 94.25 123 ILE A N 1
ATOM 1012 C CA . ILE A 1 123 ? 20.069 -0.519 -28.854 1.00 94.25 123 ILE A CA 1
ATOM 1013 C C . ILE A 1 123 ? 20.301 -1.702 -29.796 1.00 94.25 123 ILE A C 1
ATOM 1015 O O . ILE A 1 123 ? 20.405 -1.502 -31.005 1.00 94.25 123 ILE A O 1
ATOM 1019 N N . ASN A 1 124 ? 20.354 -2.924 -29.263 1.00 92.62 124 ASN A N 1
ATOM 1020 C CA . ASN A 1 124 ? 20.604 -4.124 -30.059 1.00 92.62 124 ASN A CA 1
ATOM 1021 C C . ASN A 1 124 ? 19.508 -4.367 -31.103 1.00 92.62 124 ASN A C 1
ATOM 1023 O O . ASN A 1 124 ? 19.818 -4.687 -32.251 1.00 92.62 124 ASN A O 1
ATOM 1027 N N . GLU A 1 125 ? 18.240 -4.169 -30.743 1.00 95.06 125 GLU A N 1
ATOM 1028 C CA . GLU A 1 125 ? 17.122 -4.252 -31.688 1.00 95.06 125 GLU A CA 1
ATOM 1029 C C . GLU A 1 125 ? 17.266 -3.214 -32.810 1.00 95.06 125 GLU A C 1
ATOM 1031 O O . GLU A 1 125 ? 17.170 -3.545 -33.992 1.00 95.06 125 GLU A O 1
ATOM 1036 N N . SER A 1 126 ? 17.590 -1.969 -32.454 1.00 95.31 126 SER A N 1
ATOM 1037 C CA . SER A 1 126 ? 17.774 -0.884 -33.420 1.00 95.31 126 SER A CA 1
ATOM 1038 C C . SER A 1 126 ? 18.948 -1.144 -34.376 1.00 95.31 126 SER A C 1
ATOM 1040 O O . SER A 1 126 ? 18.818 -0.955 -35.585 1.00 95.31 126 SER A O 1
ATOM 1042 N N . LEU A 1 127 ? 20.077 -1.652 -33.867 1.00 95.12 127 LEU A N 1
ATOM 1043 C CA . LEU A 1 127 ? 21.224 -2.056 -34.690 1.00 95.12 127 LEU A CA 1
ATOM 1044 C C . LEU A 1 127 ? 20.888 -3.227 -35.618 1.00 95.12 127 LEU A C 1
ATOM 1046 O O . LEU A 1 127 ? 21.311 -3.227 -36.771 1.00 95.12 127 LEU A O 1
ATOM 1050 N N . THR A 1 128 ? 20.113 -4.200 -35.138 1.00 92.81 128 THR A N 1
ATOM 1051 C CA . THR A 1 128 ? 19.675 -5.342 -35.953 1.00 92.81 128 THR A CA 1
ATOM 1052 C C . THR A 1 128 ? 18.816 -4.866 -37.121 1.00 92.81 128 THR A C 1
ATOM 1054 O O . THR A 1 128 ? 19.088 -5.221 -38.265 1.00 92.81 128 THR A O 1
ATOM 1057 N N . ASN A 1 129 ? 17.856 -3.976 -36.856 1.00 93.69 129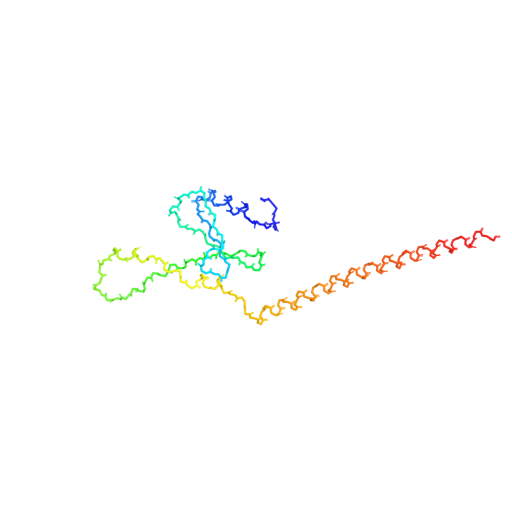 ASN A N 1
ATOM 1058 C CA . ASN A 1 129 ? 17.019 -3.379 -37.896 1.00 93.69 129 ASN A CA 1
ATOM 1059 C C . ASN A 1 129 ? 17.850 -2.595 -38.927 1.00 93.69 129 ASN A C 1
ATOM 1061 O O . ASN A 1 129 ? 17.603 -2.705 -40.126 1.00 93.69 129 ASN A O 1
ATOM 1065 N N . LEU A 1 130 ? 18.856 -1.829 -38.484 1.00 95.31 130 LEU A N 1
ATOM 1066 C CA . LEU A 1 130 ? 19.748 -1.096 -39.390 1.00 95.31 130 LEU A CA 1
ATOM 1067 C C . LEU A 1 130 ? 20.560 -2.030 -40.294 1.00 95.31 130 LEU A C 1
ATOM 1069 O O . LEU A 1 130 ? 20.656 -1.777 -41.493 1.00 95.31 130 LEU A O 1
ATOM 1073 N N . LEU A 1 131 ? 21.107 -3.115 -39.739 1.00 93.94 131 LEU A N 1
ATOM 1074 C CA . LEU A 1 131 ? 21.854 -4.108 -40.513 1.00 93.94 131 LEU A CA 1
ATOM 1075 C C . LEU A 1 131 ? 20.967 -4.811 -41.545 1.00 93.94 131 LEU A C 1
ATOM 1077 O O . LEU A 1 131 ? 21.403 -5.042 -42.670 1.00 93.94 131 LEU A O 1
ATOM 1081 N N . GLU A 1 132 ? 19.722 -5.136 -41.192 1.00 93.25 132 GLU A N 1
ATOM 1082 C CA . GLU A 1 132 ? 18.772 -5.727 -42.137 1.00 93.25 132 GLU A CA 1
ATOM 1083 C C . GLU A 1 132 ? 18.451 -4.785 -43.302 1.00 93.25 132 GLU A C 1
ATOM 1085 O O . GLU A 1 132 ? 18.403 -5.227 -44.451 1.00 93.25 132 GLU A O 1
ATOM 1090 N N . GLU A 1 133 ? 18.256 -3.494 -43.032 1.00 92.81 133 GLU A N 1
ATOM 1091 C CA . GLU A 1 133 ? 18.026 -2.488 -44.073 1.00 92.81 133 GLU A CA 1
ATOM 1092 C C . GLU A 1 133 ? 19.251 -2.301 -44.978 1.00 92.81 133 GLU A C 1
ATOM 1094 O O . GLU A 1 133 ? 19.112 -2.235 -46.199 1.00 92.81 133 GLU A O 1
ATOM 1099 N N . GLU A 1 134 ? 20.460 -2.278 -44.415 1.00 93.00 134 GLU A N 1
ATOM 1100 C CA . GLU A 1 134 ? 21.696 -2.203 -45.199 1.00 93.00 134 GLU A CA 1
ATOM 1101 C C . GLU A 1 134 ? 21.856 -3.427 -46.114 1.00 93.00 134 GLU A C 1
ATOM 1103 O O . GLU A 1 134 ? 22.136 -3.279 -47.303 1.00 93.00 134 GLU A O 1
ATOM 1108 N N . CYS A 1 135 ? 21.565 -4.628 -45.604 1.00 87.50 135 CYS A N 1
ATOM 1109 C CA . CYS A 1 135 ? 21.585 -5.865 -46.388 1.00 87.50 135 CYS A CA 1
ATOM 1110 C C . CYS A 1 135 ? 20.568 -5.843 -47.543 1.00 87.50 135 CYS A C 1
ATOM 1112 O O . CYS A 1 135 ? 20.884 -6.254 -48.661 1.00 87.50 135 CYS A O 1
ATOM 1114 N N . LYS A 1 136 ? 19.348 -5.338 -47.302 1.00 88.38 136 LYS A N 1
ATOM 1115 C CA . LYS A 1 136 ? 18.323 -5.180 -48.350 1.00 88.38 136 LYS A CA 1
ATOM 1116 C C . LYS A 1 136 ? 18.768 -4.194 -49.427 1.00 88.38 136 LYS A C 1
ATOM 1118 O O . LYS A 1 136 ? 18.607 -4.480 -50.610 1.00 88.38 136 LYS A O 1
ATOM 1123 N N . ASN A 1 137 ? 19.342 -3.062 -49.025 1.00 85.50 137 ASN A N 1
ATOM 1124 C CA . ASN A 1 137 ? 19.820 -2.042 -49.954 1.00 85.50 137 ASN A CA 1
ATOM 1125 C C . ASN A 1 137 ? 20.998 -2.546 -50.792 1.00 85.50 137 ASN A C 1
ATOM 1127 O O . ASN A 1 137 ? 21.015 -2.327 -52.000 1.00 85.50 137 ASN A O 1
ATOM 1131 N N . GLN A 1 138 ? 21.941 -3.271 -50.184 1.00 84.62 138 GLN A N 1
ATOM 1132 C CA . GLN A 1 138 ? 23.044 -3.890 -50.918 1.00 84.62 138 GLN A CA 1
ATOM 1133 C C . GLN A 1 138 ? 22.528 -4.911 -51.938 1.00 84.62 138 GLN A C 1
ATOM 1135 O O . GLN A 1 138 ? 22.924 -4.876 -53.097 1.00 84.62 138 GLN A O 1
ATOM 1140 N N . SER A 1 139 ? 21.574 -5.758 -51.540 1.00 79.88 139 SER A N 1
ATOM 1141 C CA . SER A 1 139 ? 20.958 -6.721 -52.455 1.00 79.88 139 SER A CA 1
ATOM 1142 C C . SER A 1 139 ? 20.210 -6.056 -53.615 1.00 79.88 139 SER A C 1
ATOM 1144 O O . SER A 1 139 ? 20.145 -6.651 -54.687 1.00 79.88 139 SER A O 1
ATOM 1146 N N . LEU A 1 140 ? 19.625 -4.870 -53.418 1.00 76.19 140 LEU A N 1
ATOM 1147 C CA . LEU A 1 140 ? 18.973 -4.108 -54.487 1.00 76.19 140 LEU A CA 1
ATOM 1148 C C . LEU A 1 140 ? 20.006 -3.609 -55.511 1.00 76.19 140 LEU A C 1
ATOM 1150 O O . LEU A 1 140 ? 19.809 -3.769 -56.710 1.00 76.19 140 LEU A O 1
ATOM 1154 N N . LEU A 1 141 ? 21.126 -3.064 -55.028 1.00 72.56 141 LEU A N 1
ATOM 1155 C CA . LEU A 1 141 ? 22.221 -2.583 -55.875 1.00 72.56 141 LEU A CA 1
ATOM 1156 C C . LEU A 1 141 ? 22.859 -3.711 -56.693 1.00 72.56 141 LEU A C 1
ATOM 1158 O O . LEU A 1 141 ? 23.178 -3.514 -57.864 1.00 72.56 141 LEU A O 1
ATOM 1162 N N . ASP A 1 142 ? 23.009 -4.893 -56.095 1.00 73.94 142 ASP A N 1
ATOM 1163 C CA . ASP A 1 142 ? 23.569 -6.059 -56.780 1.00 73.94 142 ASP A CA 1
ATOM 1164 C C . ASP A 1 142 ? 22.629 -6.574 -57.895 1.00 73.94 142 ASP A C 1
ATOM 1166 O O . ASP A 1 142 ? 23.106 -7.051 -58.921 1.00 73.94 142 ASP A O 1
ATOM 1170 N N . MET A 1 143 ? 21.301 -6.434 -57.749 1.00 69.38 143 MET A N 1
ATOM 1171 C CA . MET A 1 143 ? 20.335 -6.801 -58.802 1.00 69.38 143 MET A CA 1
ATOM 1172 C C . MET A 1 143 ? 20.312 -5.814 -59.976 1.00 69.38 143 MET A C 1
ATOM 1174 O O . MET A 1 143 ? 20.115 -6.234 -61.117 1.00 69.38 143 MET A O 1
ATOM 1178 N N . ASP A 1 144 ? 20.507 -4.520 -59.718 1.00 64.19 144 ASP A N 1
ATOM 1179 C CA . ASP A 1 144 ? 20.530 -3.499 -60.771 1.00 64.19 144 ASP A CA 1
ATOM 1180 C C . ASP A 1 144 ? 21.814 -3.582 -61.621 1.00 64.19 144 ASP A C 1
ATOM 1182 O O . ASP A 1 144 ? 21.778 -3.314 -62.821 1.00 64.19 144 ASP A O 1
ATOM 1186 N N . ALA A 1 145 ? 22.935 -4.021 -61.035 1.00 62.88 145 ALA A N 1
ATOM 1187 C CA . ALA A 1 145 ? 24.216 -4.166 -61.731 1.00 62.88 145 ALA A CA 1
ATOM 1188 C C . ALA A 1 145 ? 24.246 -5.309 -62.770 1.00 62.88 145 ALA A C 1
ATOM 1190 O O . ALA A 1 145 ? 24.967 -5.211 -63.764 1.00 62.88 145 ALA A O 1
ATOM 1191 N N . ASP A 1 146 ? 23.459 -6.371 -62.573 1.00 59.66 146 ASP A N 1
ATOM 1192 C CA . ASP A 1 146 ? 23.381 -7.516 -63.497 1.00 59.66 146 ASP A CA 1
ATOM 1193 C C . ASP A 1 146 ? 22.463 -7.260 -64.713 1.00 59.66 146 ASP A C 1
ATOM 1195 O O . ASP A 1 146 ? 22.460 -8.046 -65.660 1.00 59.66 146 ASP A O 1
ATOM 1199 N N . ASN A 1 147 ? 21.691 -6.167 -64.717 1.00 59.78 147 ASN A N 1
ATOM 1200 C CA . ASN A 1 147 ? 20.717 -5.849 -65.770 1.00 59.78 147 ASN A CA 1
ATOM 1201 C C . ASN A 1 147 ? 21.273 -4.906 -66.868 1.00 59.78 147 ASN A C 1
ATOM 1203 O O . ASN A 1 147 ? 20.561 -4.595 -67.823 1.00 59.78 147 ASN A O 1
ATOM 1207 N N . ASP A 1 148 ? 22.534 -4.469 -66.735 1.00 57.75 148 ASP A N 1
ATOM 1208 C CA . ASP A 1 148 ? 23.235 -3.525 -67.628 1.00 57.75 148 ASP A CA 1
ATOM 1209 C C . ASP A 1 148 ? 24.275 -4.197 -68.575 1.00 57.75 148 ASP A C 1
ATOM 1211 O O . ASP A 1 148 ? 25.094 -3.505 -69.194 1.00 57.75 148 ASP A O 1
ATOM 1215 N N . LEU A 1 149 ? 24.248 -5.533 -68.729 1.00 53.16 149 LEU A N 1
ATOM 1216 C CA . LEU A 1 149 ? 25.067 -6.325 -69.680 1.00 53.16 149 LEU A CA 1
ATOM 1217 C C . LEU A 1 149 ? 24.221 -6.971 -70.789 1.00 53.16 149 LEU A C 1
ATOM 1219 O O . LEU A 1 149 ? 24.703 -6.981 -71.948 1.00 53.16 149 LEU A O 1
#

Secondary structure (DSSP, 8-state):
--STTPPP-HHHHHHHHHHTT--EEEESSSSSEEEEE-SS---SPPEEEEEETTTEEEE------PPP----TT---TTTTTTS-----SHHHHHTPPPPHHHHHHHHHHHHHHHHHHHHHHHHHHHHHHHHHHHHHHHHHHHHHTT--

Sequence (149 aa):
MRRSGVWGDHLEIQAMSEIYQRPILVFAYSTEPMRTYSSKDSLTNPIRLSYHFESHYNSIVTKFRPPRRNYDSRFDNSADFFSLAPRPFIIEEQALRLPSSRTLEQISHLSDRIDSVEIESAINESLTNLLEEECKNQSLLDMDADNDL

Radius of gyration: 30.13 Å; chains: 1; bounding box: 46×25×113 Å

Foldseek 3Di:
DPDPPDADDDVVQLVVCVVVQAKEFEDELDPHGPDIHHPDPDPDDHFYWYDPPNGDIDGQDQPPDQPPPPVPPDDPDPPVSPVPDRPRPDSVNVSNDDDDPVVVVVVVVVVVVVVVVVVVVVVVVVVVVVVVVVVVVVVVVVVVVVVPD

InterPro domains:
  IPR003323 OTU domain [PF02338] (1-56)
  IPR003323 OTU domain [PS50802] (1-63)
  IPR038765 Papain-like cysteine peptidase superfamily [SSF54001] (1-61)
  IPR050704 Peptidase C85-like [PTHR12419] (1-61)

Organism: Beta vulgaris subsp. vulgaris (NCBI:txid3555)

pLDDT: mean 77.44, std 16.77, range [45.88, 95.88]